Protein AF-A0A1Q8AYL7-F1 (afdb_monomer)

Solvent-accessible surface area (backbone atoms only — not comparable to full-atom values): 10720 Å² total; per-residue (Å²): 108,87,88,56,92,92,57,81,92,68,66,69,79,84,79,87,72,94,51,95,40,73,68,54,42,47,50,50,51,28,62,74,70,72,55,55,74,89,37,49,39,38,37,32,62,87,59,46,71,36,78,94,56,58,68,69,57,48,51,56,49,34,61,51,33,72,77,34,85,92,45,64,60,52,75,49,63,62,76,77,80,60,51,42,81,77,66,76,42,76,90,44,68,69,59,53,51,51,51,52,52,50,34,61,77,35,28,89,84,40,39,73,58,33,52,51,55,48,50,60,63,19,69,44,57,81,68,59,73,45,73,65,54,59,59,38,40,81,72,68,56,64,65,59,88,72,66,70,88,81,46,83,79,81,70,74,75,79,76,75,80,79,76,80,79,84,78,131

Radius of gyration: 20.52 Å; Cα contacts (8 Å, |Δi|>4): 136; chains: 1; bounding box: 38×67×47 Å

Secondary structure (DSSP, 8-state):
----TTSPP--------S-SSHHHHHHHHHHHTT--GGGEEEEETTS-B-TTS-HHHHHHHHHHHHT-TT-SEEEEE-PPP-HHHHHSS---HHHHHHHHHHHHHTTTTSHHHHHHHHHHHHSS-TT---HHHHHHHHTT-PPP---GGGS---PPPPPPPPPP----

Foldseek 3Di:
DADDPPFDDADDDDDDDPDPDPVVSLVVQCVVVVHDSLQKFKAFLVLPTDPPHDPVVSVVVNVVVVVPVPDGMDIDGNDDDCCCVVPVDDDDLVVLVVVLVVCVVCCVVNVVVNVVVLCVLQADDPRRDHPNNVVVVVVVSHHDDDDPVVDDDPDDDPDPPDDDDDDD

Mean predicted aligned error: 8.68 Å

Sequence (168 aa):
MVIHPGSPDQATYWAFSEFASLNDARNNLRRREKTKSGDIHHVLRDGSGGAGAARETIQTLTEWIEQHPDVEAVVWTGLQSNWQEKRGCPFALQDAMNFLSALEAERDRAKAAYDRAREYMTNAPSAVDTPVRQAMRVRGWHDIQLSSTLFESTAAPPSAPESPRENG

Structure (mmCIF, N/CA/C/O backbone):
data_AF-A0A1Q8AYL7-F1
#
_entry.id   AF-A0A1Q8AYL7-F1
#
loop_
_atom_site.gr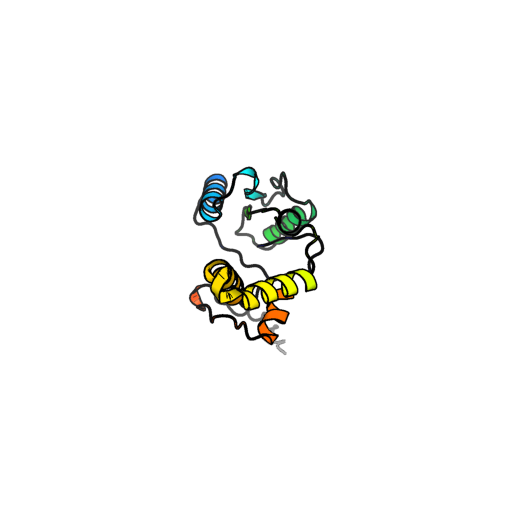oup_PDB
_atom_site.id
_atom_site.type_symbol
_atom_site.label_atom_id
_atom_site.label_alt_id
_atom_site.label_comp_id
_atom_site.label_asym_id
_atom_site.label_entity_id
_atom_site.label_seq_id
_atom_site.pdbx_PDB_ins_code
_atom_site.Cartn_x
_atom_site.Cartn_y
_atom_site.Cartn_z
_atom_site.occupancy
_atom_site.B_iso_or_equiv
_atom_site.auth_seq_id
_atom_site.auth_comp_id
_atom_site.auth_asym_id
_atom_site.auth_atom_id
_atom_site.pdbx_PDB_model_num
ATOM 1 N N . MET A 1 1 ? 1.433 -2.325 -1.750 1.00 49.91 1 MET A N 1
ATOM 2 C CA . MET A 1 1 ? 2.693 -2.776 -1.133 1.00 49.91 1 MET A CA 1
ATOM 3 C C . MET A 1 1 ? 3.179 -1.704 -0.167 1.00 49.91 1 MET A C 1
ATOM 5 O O . MET A 1 1 ? 3.276 -0.556 -0.577 1.00 49.91 1 MET A O 1
ATOM 9 N N . VAL A 1 2 ? 3.421 -2.049 1.099 1.00 54.47 2 VAL A N 1
ATOM 10 C CA . VAL A 1 2 ? 4.098 -1.169 2.066 1.00 54.47 2 VAL A CA 1
ATOM 11 C C . VAL A 1 2 ? 5.462 -1.792 2.309 1.00 54.47 2 VAL A C 1
ATOM 13 O O . VAL A 1 2 ? 5.527 -2.892 2.846 1.00 54.47 2 VAL A O 1
ATOM 16 N N . ILE A 1 3 ? 6.529 -1.127 1.873 1.00 57.06 3 ILE A N 1
ATOM 17 C CA . ILE A 1 3 ? 7.899 -1.570 2.140 1.00 57.06 3 ILE A CA 1
ATOM 18 C C . ILE A 1 3 ? 8.442 -0.683 3.250 1.00 57.06 3 ILE A C 1
ATOM 20 O O . ILE A 1 3 ? 8.640 0.513 3.045 1.00 57.06 3 ILE A O 1
ATOM 24 N N . HIS A 1 4 ? 8.661 -1.263 4.426 1.00 63.09 4 HIS A N 1
ATOM 25 C CA . HIS A 1 4 ? 9.316 -0.586 5.537 1.00 63.09 4 HIS A CA 1
ATOM 26 C C . HIS A 1 4 ? 10.602 -1.344 5.891 1.00 63.09 4 HIS A C 1
ATOM 28 O O . HIS A 1 4 ? 10.513 -2.493 6.331 1.00 63.09 4 HIS A O 1
ATOM 34 N N . PRO A 1 5 ? 11.791 -0.733 5.736 1.00 63.19 5 PRO A N 1
ATOM 35 C CA . PRO A 1 5 ? 13.049 -1.369 6.115 1.00 63.19 5 PRO A CA 1
ATOM 36 C C . PRO A 1 5 ? 13.024 -1.873 7.567 1.00 63.19 5 PRO A C 1
ATOM 38 O O . PRO A 1 5 ? 12.571 -1.170 8.471 1.00 63.19 5 PRO A O 1
ATOM 41 N N . GLY A 1 6 ? 13.478 -3.107 7.794 1.00 67.94 6 GLY A N 1
ATOM 42 C CA . GLY A 1 6 ? 13.522 -3.727 9.125 1.00 67.94 6 GLY A CA 1
ATOM 43 C C . GLY A 1 6 ? 12.193 -4.294 9.643 1.00 67.94 6 GLY A C 1
ATOM 44 O O . GLY A 1 6 ? 12.149 -4.772 10.773 1.00 67.94 6 GLY A O 1
ATOM 45 N N . SER A 1 7 ? 11.113 -4.254 8.855 1.00 69.38 7 SER A N 1
ATOM 46 C CA . SER A 1 7 ? 9.901 -5.035 9.142 1.00 69.38 7 SER A CA 1
ATOM 47 C C . SER A 1 7 ? 10.015 -6.461 8.585 1.00 69.38 7 SER A C 1
ATOM 49 O O . SER A 1 7 ? 10.736 -6.652 7.608 1.00 69.38 7 SER A O 1
ATOM 51 N N . PRO A 1 8 ? 9.319 -7.453 9.175 1.00 75.12 8 PRO A N 1
ATOM 52 C CA . PRO A 1 8 ? 9.237 -8.796 8.604 1.00 75.12 8 PRO A CA 1
ATOM 53 C C . PRO A 1 8 ? 8.647 -8.781 7.191 1.00 75.12 8 PRO A C 1
ATOM 55 O O . PRO A 1 8 ? 7.791 -7.943 6.887 1.00 75.12 8 PRO A O 1
ATOM 58 N N . ASP A 1 9 ? 9.059 -9.743 6.367 1.00 76.06 9 ASP A N 1
ATOM 59 C CA . ASP A 1 9 ? 8.513 -9.914 5.023 1.00 76.06 9 ASP A CA 1
ATOM 60 C C . ASP A 1 9 ? 7.010 -10.192 5.074 1.00 76.06 9 ASP A C 1
ATOM 62 O O . ASP A 1 9 ? 6.520 -10.995 5.873 1.00 76.06 9 ASP A O 1
ATOM 66 N N . GLN A 1 10 ? 6.273 -9.525 4.188 1.00 76.50 10 GLN A N 1
ATOM 67 C CA . GLN A 1 10 ? 4.830 -9.661 4.072 1.00 76.50 10 GLN A CA 1
ATOM 68 C C . GLN A 1 10 ? 4.459 -9.953 2.627 1.00 76.50 10 GLN A C 1
ATOM 70 O O . GLN A 1 10 ? 4.863 -9.225 1.718 1.00 76.50 10 GLN A O 1
ATOM 75 N N . ALA A 1 11 ? 3.615 -10.968 2.424 1.00 79.88 11 ALA A N 1
ATOM 76 C CA . ALA A 1 11 ? 3.025 -11.218 1.118 1.00 79.88 11 ALA A CA 1
ATOM 77 C C . ALA A 1 11 ? 2.352 -9.942 0.591 1.00 79.88 11 ALA A C 1
ATOM 79 O O . ALA A 1 11 ? 1.584 -9.271 1.291 1.00 79.88 11 ALA A O 1
ATOM 80 N N . THR A 1 12 ? 2.666 -9.593 -0.652 1.00 80.38 12 THR A N 1
ATOM 81 C CA . THR A 1 12 ? 2.143 -8.399 -1.303 1.00 80.38 12 THR A CA 1
ATOM 82 C C . THR A 1 12 ? 1.499 -8.772 -2.624 1.00 80.38 12 THR A C 1
ATOM 84 O O . THR A 1 12 ? 1.950 -9.681 -3.315 1.00 80.38 12 THR A O 1
ATOM 87 N N . TYR A 1 13 ? 0.431 -8.059 -2.963 1.00 85.38 13 TYR A N 1
ATOM 88 C CA . TYR A 1 13 ? -0.260 -8.227 -4.233 1.00 85.38 13 TYR A CA 1
ATOM 89 C C . TYR A 1 13 ? 0.232 -7.192 -5.236 1.00 85.38 13 TYR A C 1
ATOM 91 O O . TYR A 1 13 ? 0.535 -6.047 -4.877 1.00 85.38 13 TYR A O 1
ATOM 99 N N . TRP A 1 14 ? 0.254 -7.602 -6.495 1.00 89.31 14 TRP A N 1
ATOM 100 C CA . TRP A 1 14 ? 0.583 -6.784 -7.650 1.00 89.31 14 TRP A CA 1
ATOM 101 C C . TRP A 1 14 ? -0.459 -7.033 -8.747 1.00 89.31 14 TRP A C 1
ATOM 103 O O . TRP A 1 14 ? -1.261 -7.960 -8.654 1.00 89.31 14 TRP A O 1
ATOM 113 N N . ALA A 1 15 ? -0.496 -6.157 -9.747 1.00 90.88 15 ALA A N 1
ATOM 114 C CA . ALA A 1 15 ? -1.384 -6.283 -10.895 1.00 90.88 15 ALA A CA 1
ATOM 115 C C . ALA A 1 15 ? -0.729 -5.637 -12.117 1.00 90.88 15 ALA A C 1
ATOM 117 O O . ALA A 1 15 ? 0.032 -4.673 -11.972 1.00 90.88 15 ALA A O 1
ATOM 118 N N . PHE A 1 16 ? -1.059 -6.134 -13.307 1.00 93.50 16 PHE A N 1
ATOM 119 C CA . PHE A 1 16 ? -0.649 -5.495 -14.551 1.00 93.50 16 PHE A CA 1
ATOM 120 C C . PHE A 1 16 ? -1.311 -4.126 -14.709 1.00 93.50 16 PHE A C 1
ATOM 122 O O . PHE A 1 16 ? -2.475 -3.919 -14.362 1.00 93.50 16 PHE A O 1
ATOM 129 N N . SER A 1 17 ? -0.546 -3.179 -15.245 1.00 92.50 17 SER A N 1
ATOM 130 C CA . SER A 1 17 ? -1.093 -1.904 -15.687 1.00 92.50 17 SER A CA 1
ATOM 131 C C . SER A 1 17 ? -1.708 -2.073 -17.072 1.00 92.50 17 SER A C 1
ATOM 133 O O . SER A 1 17 ? -1.082 -2.650 -17.952 1.00 92.50 17 SER A O 1
ATOM 135 N N . GLU A 1 18 ? -2.898 -1.519 -17.294 1.00 91.81 18 GLU A N 1
ATOM 136 C CA . GLU A 1 18 ? -3.523 -1.477 -18.626 1.00 91.81 18 GLU A CA 1
ATOM 137 C C . GLU A 1 18 ? -2.940 -0.360 -19.517 1.00 91.81 18 GLU A C 1
ATOM 139 O O . GLU A 1 18 ? -3.348 -0.184 -20.664 1.00 91.81 18 GLU A O 1
ATOM 144 N N . PHE A 1 19 ? -2.003 0.437 -18.990 1.00 93.62 19 PHE A N 1
ATOM 145 C CA . PHE A 1 19 ? -1.417 1.573 -19.695 1.00 93.62 19 PHE A CA 1
ATOM 146 C C . PHE A 1 19 ? -0.140 1.173 -20.432 1.00 93.62 19 PHE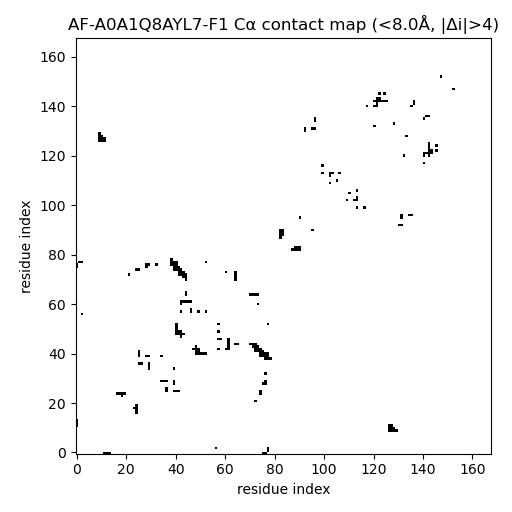 A C 1
ATOM 148 O O . PHE A 1 19 ? 0.781 0.616 -19.844 1.00 93.62 19 PHE A O 1
ATOM 155 N N . ALA A 1 20 ? -0.049 1.563 -21.705 1.00 89.56 20 ALA A N 1
ATOM 156 C CA . ALA A 1 20 ? 1.107 1.288 -22.557 1.00 89.56 20 ALA A CA 1
ATOM 157 C C . ALA A 1 20 ? 2.351 2.134 -22.225 1.00 89.56 20 ALA A C 1
ATOM 159 O O . ALA A 1 20 ? 3.430 1.865 -22.742 1.00 89.56 20 ALA A O 1
ATOM 160 N N . SER A 1 21 ? 2.216 3.185 -21.406 1.00 94.31 21 SER A N 1
ATOM 161 C CA . SER A 1 21 ? 3.339 4.042 -21.024 1.00 94.31 21 SER A CA 1
ATOM 162 C C . SER A 1 21 ? 3.550 4.054 -19.513 1.00 94.31 21 SER A C 1
ATOM 164 O O . SER A 1 21 ? 2.609 4.190 -18.723 1.00 94.31 21 SER A O 1
ATOM 166 N N . LEU A 1 22 ? 4.820 3.997 -19.104 1.00 94.00 22 LEU A N 1
ATOM 167 C CA . LEU A 1 22 ? 5.221 4.131 -17.704 1.00 94.00 22 LEU A CA 1
ATOM 168 C C . LEU A 1 22 ? 4.683 5.429 -17.085 1.00 94.00 22 LEU A C 1
ATOM 170 O O . LEU A 1 22 ? 4.279 5.455 -15.924 1.00 94.00 22 LEU A O 1
ATOM 174 N N . ASN A 1 23 ? 4.671 6.523 -17.846 1.00 94.62 23 ASN A N 1
ATOM 175 C CA . ASN A 1 23 ? 4.231 7.814 -17.335 1.00 94.62 23 ASN A CA 1
ATOM 176 C C . ASN A 1 23 ? 2.717 7.841 -17.066 1.00 94.62 23 ASN A C 1
ATOM 178 O O . ASN A 1 23 ? 2.281 8.420 -16.068 1.00 94.62 23 ASN A O 1
ATOM 182 N N . ASP A 1 24 ? 1.921 7.175 -17.902 1.00 96.12 24 ASP A N 1
ATOM 183 C CA . ASP A 1 24 ? 0.480 7.035 -17.686 1.00 96.12 24 ASP A CA 1
ATOM 184 C C . ASP A 1 24 ? 0.180 6.106 -16.511 1.00 96.12 24 ASP A C 1
ATOM 186 O O . ASP A 1 24 ? -0.621 6.471 -15.651 1.00 96.12 24 ASP A O 1
ATOM 190 N N . ALA A 1 25 ? 0.895 4.981 -16.391 1.00 96.19 25 ALA A N 1
ATOM 191 C CA . ALA A 1 25 ? 0.797 4.086 -15.236 1.00 96.19 25 ALA A CA 1
ATOM 192 C C . ALA A 1 25 ? 1.118 4.823 -13.920 1.00 96.19 25 ALA A C 1
ATOM 194 O O . ALA A 1 25 ? 0.364 4.752 -12.945 1.00 96.19 25 ALA A O 1
ATOM 195 N N . ARG A 1 26 ? 2.193 5.623 -13.906 1.00 95.56 26 ARG A N 1
ATOM 196 C CA . ARG A 1 26 ? 2.568 6.465 -12.758 1.00 95.56 26 ARG A CA 1
ATOM 197 C C . ARG A 1 26 ? 1.508 7.517 -12.442 1.00 95.56 26 ARG A C 1
ATOM 199 O O . ARG A 1 26 ? 1.167 7.714 -11.277 1.00 95.56 26 ARG A O 1
ATOM 206 N N . ASN A 1 27 ? 0.963 8.191 -13.453 1.00 95.69 27 ASN A N 1
ATOM 207 C CA . ASN A 1 27 ? -0.083 9.195 -13.259 1.00 95.69 27 ASN A CA 1
ATOM 208 C C . ASN A 1 27 ? -1.406 8.588 -12.787 1.00 95.69 27 ASN A C 1
ATOM 210 O O . ASN A 1 27 ? -2.094 9.205 -11.969 1.00 95.69 27 ASN A O 1
ATOM 214 N N . ASN A 1 28 ? -1.754 7.398 -13.273 1.00 95.88 28 ASN A N 1
ATOM 215 C CA . ASN A 1 28 ? -2.903 6.641 -12.804 1.00 95.88 28 ASN A CA 1
ATOM 216 C C . ASN A 1 28 ? -2.756 6.322 -11.311 1.00 95.88 28 ASN A C 1
ATOM 218 O O . ASN A 1 28 ? -3.618 6.718 -10.520 1.00 95.88 28 ASN A O 1
ATOM 222 N N . LEU A 1 29 ? -1.620 5.734 -10.915 1.00 94.50 29 LEU A N 1
ATOM 223 C CA . LEU A 1 29 ? -1.342 5.421 -9.516 1.00 94.50 29 LEU A CA 1
ATOM 224 C C . LEU A 1 29 ? -1.364 6.684 -8.646 1.00 94.50 29 LEU A C 1
ATOM 226 O O . LEU A 1 29 ? -2.037 6.722 -7.621 1.00 94.50 29 LEU A O 1
ATOM 230 N N . ARG A 1 30 ? -0.728 7.772 -9.095 1.00 95.38 30 ARG A N 1
ATOM 231 C CA . ARG A 1 30 ? -0.737 9.067 -8.397 1.00 95.38 30 ARG A CA 1
ATOM 232 C C . ARG A 1 30 ? -2.148 9.570 -8.091 1.00 95.38 30 ARG A C 1
ATOM 234 O O . ARG A 1 30 ? -2.406 10.049 -6.987 1.00 95.38 30 ARG A O 1
ATOM 241 N N . ARG A 1 31 ? -3.050 9.512 -9.079 1.00 94.56 31 ARG A N 1
ATOM 242 C CA . ARG A 1 31 ? -4.443 9.963 -8.932 1.00 94.56 31 ARG A CA 1
ATOM 243 C C . ARG A 1 31 ? -5.210 9.070 -7.963 1.00 94.56 31 ARG A C 1
ATOM 245 O O . ARG A 1 31 ? -5.935 9.601 -7.125 1.00 94.56 31 ARG A O 1
ATOM 252 N N . ARG A 1 32 ? -5.018 7.750 -8.055 1.00 91.38 32 ARG A N 1
ATOM 253 C CA . ARG A 1 32 ? -5.655 6.767 -7.168 1.00 91.38 32 ARG A CA 1
ATOM 254 C C . ARG A 1 32 ? -5.260 6.989 -5.710 1.00 91.38 32 ARG A C 1
ATOM 256 O O . ARG A 1 32 ? -6.128 7.091 -4.851 1.00 91.38 32 ARG A O 1
ATOM 263 N N . GLU A 1 33 ? -3.965 7.147 -5.462 1.00 90.12 33 GLU A N 1
ATOM 264 C CA . GLU A 1 33 ? -3.400 7.303 -4.115 1.00 90.12 33 GLU A CA 1
ATOM 265 C C . GLU A 1 33 ? -3.471 8.749 -3.595 1.00 90.12 33 GLU A C 1
ATOM 267 O O . GLU A 1 33 ? -3.076 9.028 -2.467 1.00 90.12 33 GLU A O 1
ATOM 272 N N . LYS A 1 34 ? -3.973 9.689 -4.414 1.00 93.00 34 LYS A N 1
ATOM 273 C CA . LYS A 1 34 ? -4.102 11.124 -4.096 1.00 93.00 34 LYS A CA 1
ATOM 274 C C . LYS A 1 34 ? -2.809 11.738 -3.546 1.00 93.00 34 LYS A C 1
ATOM 276 O O . LYS A 1 34 ? -2.839 12.541 -2.616 1.00 93.00 34 LYS A O 1
ATOM 281 N N . THR A 1 35 ? -1.681 11.377 -4.150 1.00 92.12 35 THR A N 1
ATOM 282 C CA . THR A 1 35 ? -0.352 11.801 -3.697 1.00 92.12 35 THR A CA 1
ATOM 283 C C . THR A 1 35 ? 0.397 12.639 -4.743 1.00 92.12 35 THR A C 1
ATOM 285 O O . THR A 1 35 ? -0.119 12.931 -5.830 1.00 92.12 35 THR A O 1
ATOM 288 N N . LYS A 1 36 ? 1.614 13.082 -4.413 1.00 92.25 36 LYS A N 1
ATOM 289 C CA . LYS A 1 36 ? 2.490 13.865 -5.293 1.00 92.25 36 LYS A CA 1
ATOM 290 C C . LYS A 1 36 ? 3.311 12.938 -6.187 1.00 92.25 36 LYS A C 1
ATOM 292 O O . LYS A 1 36 ? 3.588 11.798 -5.839 1.00 92.25 36 LYS A O 1
ATOM 297 N N . SER A 1 37 ? 3.758 13.438 -7.340 1.00 89.69 37 SER A N 1
ATOM 298 C CA . SER A 1 37 ? 4.571 12.643 -8.278 1.00 89.69 37 SER A CA 1
ATOM 299 C C . SER A 1 37 ? 5.893 12.153 -7.678 1.00 89.69 37 SER A C 1
ATOM 301 O O . SER A 1 37 ? 6.402 11.126 -8.116 1.00 89.69 37 SER A O 1
ATOM 303 N N . GLY A 1 38 ? 6.432 12.871 -6.685 1.00 89.06 38 GLY A N 1
ATOM 304 C CA . GLY A 1 38 ? 7.647 12.478 -5.966 1.00 89.06 38 GLY A CA 1
ATOM 305 C C . GLY A 1 38 ? 7.481 11.222 -5.108 1.00 89.06 38 GLY A C 1
ATOM 306 O O . GLY A 1 38 ? 8.464 10.536 -4.873 1.00 89.06 38 GLY A O 1
ATOM 307 N N . ASP A 1 39 ? 6.247 10.885 -4.725 1.00 90.81 39 ASP A N 1
ATOM 308 C CA . ASP A 1 39 ? 5.937 9.687 -3.938 1.00 90.81 39 ASP A CA 1
ATOM 309 C C . ASP A 1 39 ? 5.589 8.480 -4.828 1.00 90.81 39 ASP A C 1
ATOM 311 O O . ASP A 1 39 ? 5.197 7.426 -4.327 1.00 90.81 39 ASP A O 1
ATOM 315 N N . ILE A 1 40 ? 5.678 8.631 -6.158 1.00 93.62 40 ILE A N 1
ATOM 316 C CA . ILE A 1 40 ? 5.443 7.562 -7.134 1.00 93.62 40 ILE A CA 1
ATOM 317 C C . ILE A 1 40 ? 6.774 7.130 -7.741 1.00 93.62 40 ILE A C 1
ATOM 319 O O . ILE A 1 40 ? 7.285 7.736 -8.698 1.00 93.62 40 ILE A O 1
ATOM 323 N N . HIS A 1 41 ? 7.303 6.045 -7.188 1.00 94.44 41 HIS A N 1
ATOM 324 C CA . HIS A 1 41 ? 8.548 5.431 -7.617 1.00 94.44 41 HIS A CA 1
ATOM 325 C C . HIS A 1 41 ? 8.296 4.390 -8.702 1.00 94.44 41 HIS A C 1
ATOM 327 O O . HIS A 1 41 ? 7.177 3.914 -8.911 1.00 94.44 41 HIS A O 1
ATOM 333 N N . HIS A 1 42 ? 9.364 4.070 -9.418 1.00 95.25 42 HIS A N 1
ATOM 334 C CA . HIS A 1 42 ? 9.374 3.006 -10.402 1.00 95.25 42 HIS A CA 1
ATOM 335 C C . HIS A 1 42 ? 10.776 2.427 -10.522 1.00 95.25 42 HIS A C 1
ATOM 337 O O . HIS A 1 42 ? 11.741 3.101 -10.171 1.00 95.25 42 HIS A O 1
ATOM 343 N N . VAL A 1 43 ? 10.872 1.227 -11.073 1.00 95.75 43 VAL A N 1
ATOM 344 C CA . VAL A 1 43 ? 12.120 0.598 -11.505 1.00 95.75 43 VAL A CA 1
ATOM 345 C C . VAL A 1 43 ? 11.838 -0.150 -12.801 1.00 95.75 43 VAL A C 1
ATOM 347 O O . VAL A 1 43 ? 10.768 -0.743 -12.953 1.00 95.75 43 VAL A O 1
ATOM 350 N N . LEU A 1 44 ? 12.750 -0.028 -13.756 1.00 94.56 44 LEU A N 1
ATOM 351 C CA . LEU A 1 44 ? 12.717 -0.702 -15.047 1.00 94.56 44 LEU A CA 1
ATOM 352 C C . LEU A 1 44 ? 13.467 -2.034 -14.961 1.00 94.56 44 LEU A C 1
ATOM 354 O O . LEU A 1 44 ? 14.292 -2.237 -14.071 1.00 94.56 44 LEU A O 1
ATOM 358 N N . ARG A 1 45 ? 13.206 -2.935 -15.912 1.00 90.75 45 ARG A N 1
ATOM 359 C CA . ARG A 1 45 ? 13.879 -4.241 -16.006 1.00 90.75 45 ARG A CA 1
ATOM 360 C C . ARG A 1 45 ? 15.408 -4.151 -16.040 1.00 90.75 45 ARG A C 1
ATOM 362 O O . ARG A 1 45 ? 16.070 -5.035 -15.519 1.00 90.75 45 ARG A O 1
ATOM 369 N N . ASP A 1 46 ? 15.971 -3.104 -16.633 1.00 88.06 46 ASP A N 1
ATOM 370 C CA . ASP A 1 46 ? 17.423 -2.879 -16.684 1.00 88.06 46 ASP A CA 1
ATOM 371 C C . ASP A 1 46 ? 18.006 -2.325 -15.365 1.00 88.06 46 ASP A C 1
ATOM 373 O O . ASP A 1 46 ? 19.176 -1.945 -15.305 1.00 88.06 46 ASP A O 1
ATOM 377 N N . GLY A 1 47 ? 17.189 -2.248 -14.308 1.00 83.12 47 GLY A N 1
ATOM 378 C CA . GLY A 1 47 ? 17.544 -1.693 -13.006 1.00 83.12 47 GLY A CA 1
ATOM 379 C C . GLY A 1 47 ? 17.586 -0.165 -12.972 1.00 83.12 47 GLY A C 1
ATOM 380 O O . GLY A 1 47 ? 17.850 0.411 -11.915 1.00 83.12 47 GLY A O 1
ATOM 381 N N . SER A 1 48 ? 17.321 0.512 -14.094 1.00 88.38 48 SER A N 1
ATOM 382 C CA . SER A 1 48 ? 17.229 1.967 -14.131 1.00 88.38 48 SER A CA 1
ATOM 383 C C . SER A 1 48 ? 15.900 2.458 -13.543 1.00 88.38 48 SER A C 1
ATOM 385 O O . SER A 1 48 ? 14.936 1.714 -13.350 1.00 88.38 48 SER A O 1
ATOM 387 N N . GLY A 1 49 ? 15.849 3.740 -13.191 1.00 80.62 49 GLY A N 1
ATOM 388 C CA . GLY A 1 49 ? 14.795 4.261 -12.323 1.00 80.62 49 GLY A CA 1
ATOM 389 C C . GLY A 1 49 ? 15.147 4.082 -10.844 1.00 80.62 49 GLY A C 1
ATOM 390 O O . GLY A 1 49 ? 16.294 3.859 -10.478 1.00 80.62 49 GLY A O 1
ATOM 391 N N . GLY A 1 50 ? 14.181 4.287 -9.957 1.00 78.94 50 GLY A N 1
ATOM 392 C CA . GLY A 1 50 ? 14.363 4.071 -8.518 1.00 78.94 50 GLY A CA 1
ATOM 393 C C . GLY A 1 50 ? 14.890 5.262 -7.718 1.00 78.94 50 GLY A C 1
ATOM 394 O O . GLY A 1 50 ? 15.095 5.146 -6.510 1.00 78.94 50 GLY A O 1
ATOM 395 N N . ALA A 1 51 ? 15.061 6.429 -8.347 1.00 79.75 51 ALA A N 1
ATOM 396 C CA . ALA A 1 51 ? 15.442 7.648 -7.639 1.00 79.75 51 ALA A CA 1
ATOM 397 C C . ALA A 1 51 ? 14.479 7.937 -6.467 1.00 79.75 51 ALA A C 1
ATOM 399 O O . ALA A 1 51 ? 13.253 7.933 -6.624 1.00 79.75 51 ALA A O 1
ATOM 400 N N . GLY A 1 52 ? 15.052 8.182 -5.286 1.00 81.12 52 GLY A N 1
ATOM 401 C CA . GLY A 1 52 ? 14.312 8.482 -4.058 1.00 81.12 52 GLY A CA 1
ATOM 402 C C . GLY A 1 52 ? 13.782 7.267 -3.286 1.00 81.12 52 GLY A C 1
ATOM 403 O O . GLY A 1 52 ? 13.215 7.466 -2.217 1.00 81.12 52 GLY A O 1
ATOM 404 N N . ALA A 1 53 ? 13.966 6.038 -3.777 1.00 85.38 53 ALA A N 1
ATOM 405 C CA . ALA A 1 53 ? 13.653 4.818 -3.030 1.00 85.38 53 ALA A CA 1
ATOM 406 C C . ALA A 1 53 ? 14.911 4.211 -2.382 1.00 85.38 53 ALA A C 1
ATOM 408 O O . ALA A 1 53 ? 16.037 4.487 -2.798 1.00 85.38 53 ALA A O 1
ATOM 409 N N . ALA A 1 54 ? 14.722 3.373 -1.358 1.00 85.06 54 ALA A N 1
ATOM 410 C CA . ALA A 1 54 ? 15.822 2.667 -0.704 1.00 85.06 54 ALA A CA 1
ATOM 411 C C . ALA A 1 54 ? 16.496 1.676 -1.668 1.00 85.06 54 ALA A C 1
ATOM 413 O O . ALA A 1 54 ? 15.826 1.006 -2.456 1.00 85.06 54 ALA A O 1
ATOM 414 N N . ARG A 1 55 ? 17.824 1.551 -1.581 1.00 86.62 55 ARG A N 1
ATOM 415 C CA . ARG A 1 55 ? 18.619 0.691 -2.473 1.00 86.62 55 ARG A CA 1
ATOM 416 C C . ARG A 1 55 ? 18.176 -0.770 -2.393 1.00 86.62 55 ARG A C 1
ATOM 418 O O . ARG A 1 55 ? 18.065 -1.435 -3.415 1.00 86.62 55 ARG A O 1
ATOM 425 N N . GLU A 1 56 ? 17.871 -1.238 -1.189 1.00 85.38 56 GLU A N 1
ATOM 426 C CA . GLU A 1 56 ? 17.393 -2.593 -0.906 1.00 85.38 56 GLU A CA 1
ATOM 427 C C . GLU A 1 56 ? 16.041 -2.859 -1.586 1.00 85.38 56 GLU A C 1
ATOM 429 O O . GLU A 1 56 ? 15.811 -3.940 -2.124 1.00 85.38 56 GLU A O 1
ATOM 434 N N . THR A 1 57 ? 15.162 -1.850 -1.630 1.00 86.31 57 THR A N 1
ATOM 435 C CA . THR A 1 57 ? 13.882 -1.926 -2.347 1.00 86.31 57 THR A CA 1
ATOM 436 C C . THR A 1 57 ? 14.091 -2.067 -3.847 1.00 86.31 57 THR A C 1
ATOM 438 O O . THR A 1 57 ? 13.456 -2.913 -4.469 1.00 86.31 57 THR A O 1
ATOM 441 N N . ILE A 1 58 ? 14.983 -1.260 -4.427 1.00 90.19 58 ILE A N 1
ATOM 442 C CA . ILE A 1 58 ? 15.295 -1.333 -5.859 1.00 90.19 58 ILE A CA 1
ATOM 443 C C . ILE A 1 58 ? 15.863 -2.701 -6.210 1.00 90.19 58 ILE A C 1
ATOM 445 O O . ILE A 1 58 ? 15.364 -3.329 -7.132 1.00 90.19 58 ILE A O 1
ATOM 449 N N . GLN A 1 59 ? 16.823 -3.195 -5.429 1.00 88.88 59 GLN A N 1
ATOM 450 C CA . GLN A 1 59 ? 17.397 -4.521 -5.630 1.00 88.88 59 GLN A CA 1
ATOM 451 C C . GLN A 1 59 ? 16.324 -5.621 -5.609 1.00 88.88 59 GLN A C 1
ATOM 453 O O . GLN A 1 59 ? 16.220 -6.384 -6.564 1.00 88.88 59 GLN A O 1
ATOM 458 N N . THR A 1 60 ? 15.484 -5.644 -4.569 1.00 89.50 60 THR A N 1
ATOM 459 C CA . THR A 1 60 ? 14.408 -6.641 -4.426 1.00 89.50 60 THR A CA 1
ATOM 460 C C . THR A 1 60 ? 13.456 -6.625 -5.624 1.00 89.50 60 THR A C 1
ATOM 462 O O . THR A 1 60 ? 13.047 -7.671 -6.121 1.00 89.50 60 THR A O 1
ATOM 465 N N . LEU A 1 61 ? 13.088 -5.435 -6.106 1.00 92.00 61 LEU A N 1
ATOM 466 C CA . LEU A 1 61 ? 12.168 -5.303 -7.233 1.00 92.00 61 LEU A CA 1
ATOM 467 C C . LEU A 1 61 ? 12.820 -5.663 -8.569 1.00 92.00 61 LEU A C 1
ATOM 469 O O . LEU A 1 61 ? 12.151 -6.262 -9.404 1.00 92.00 61 LEU A O 1
ATOM 473 N N . THR A 1 62 ? 14.098 -5.345 -8.773 1.00 92.31 62 THR A N 1
ATOM 474 C CA . THR A 1 62 ? 14.836 -5.769 -9.970 1.00 92.31 62 THR A CA 1
ATOM 475 C C . THR A 1 62 ? 14.918 -7.295 -1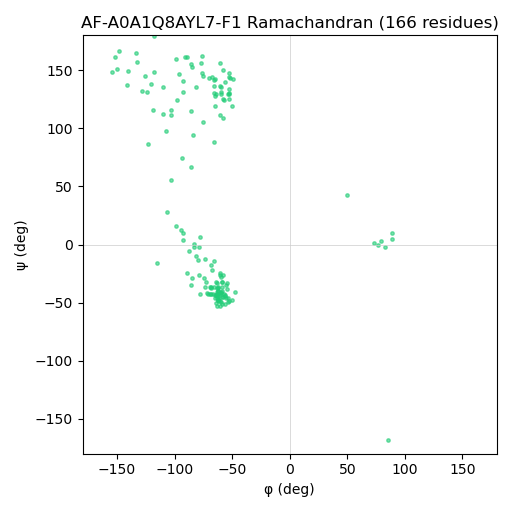0.041 1.00 92.31 62 THR A C 1
ATOM 477 O O . THR A 1 62 ? 14.529 -7.872 -11.053 1.00 92.31 62 THR A O 1
ATOM 480 N N . GLU A 1 63 ? 15.310 -7.954 -8.945 1.00 92.00 63 GLU A N 1
ATOM 481 C CA . GLU A 1 63 ? 15.352 -9.423 -8.843 1.00 92.00 63 GLU A CA 1
ATOM 482 C C . GLU A 1 63 ? 13.965 -10.050 -9.079 1.00 92.00 63 GLU A C 1
ATOM 484 O O . GLU A 1 63 ? 13.836 -11.100 -9.710 1.00 92.00 63 GLU A O 1
ATOM 489 N N . TRP A 1 64 ? 12.901 -9.390 -8.613 1.00 92.62 64 TRP A N 1
ATOM 490 C CA . TRP A 1 64 ? 11.531 -9.827 -8.863 1.00 92.62 64 TRP A CA 1
ATOM 491 C C . TRP A 1 64 ? 11.128 -9.684 -10.343 1.00 92.62 64 TRP A C 1
ATOM 493 O O . TRP A 1 64 ? 10.535 -10.609 -10.900 1.00 92.62 64 TRP A O 1
ATOM 503 N N . ILE A 1 65 ? 11.478 -8.578 -11.013 1.00 94.38 65 ILE A N 1
ATOM 504 C CA . ILE A 1 65 ? 11.188 -8.357 -12.445 1.00 94.38 65 ILE A CA 1
ATOM 505 C C . ILE A 1 65 ? 11.891 -9.401 -13.327 1.00 94.38 65 ILE A C 1
ATOM 507 O O . ILE A 1 65 ? 11.326 -9.861 -14.323 1.00 94.38 65 ILE A O 1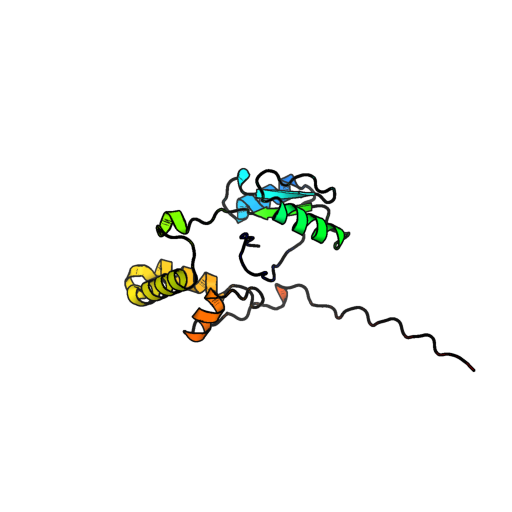
ATOM 511 N N . GLU A 1 66 ? 13.112 -9.807 -12.979 1.00 92.62 66 GLU A N 1
ATOM 512 C CA . GLU A 1 66 ? 13.851 -10.852 -13.703 1.00 92.62 66 GLU A CA 1
ATOM 513 C C . GLU A 1 66 ? 13.097 -12.190 -13.738 1.00 92.62 66 GLU A C 1
ATOM 515 O O . GLU A 1 66 ? 13.153 -12.899 -14.741 1.00 92.62 66 GLU A O 1
ATOM 520 N N . GLN A 1 67 ? 12.321 -12.492 -12.695 1.00 93.56 67 GLN A N 1
ATOM 521 C CA . GLN A 1 67 ? 11.503 -13.706 -12.602 1.00 93.56 67 GLN A CA 1
ATOM 522 C C . GLN A 1 67 ? 10.163 -13.604 -13.353 1.00 93.56 67 GLN A C 1
ATOM 524 O O . GLN A 1 67 ? 9.477 -14.612 -13.510 1.00 93.56 67 GLN A O 1
ATOM 529 N N . HIS A 1 68 ? 9.786 -12.413 -13.828 1.00 93.31 68 HIS A N 1
ATOM 530 C CA . HIS A 1 68 ? 8.498 -12.146 -14.475 1.00 93.31 68 HIS A CA 1
ATOM 531 C C . HIS A 1 68 ? 8.727 -11.573 -15.880 1.00 93.31 68 HIS A C 1
ATOM 533 O O . HIS A 1 68 ? 8.771 -10.351 -16.024 1.00 93.31 68 HIS A O 1
ATOM 539 N N . PRO A 1 69 ? 8.900 -12.406 -16.926 1.00 90.75 69 PRO A N 1
ATOM 540 C CA . PRO A 1 69 ? 9.337 -11.967 -18.260 1.00 90.75 69 PRO A CA 1
ATOM 541 C C . PRO A 1 69 ? 8.402 -10.942 -18.922 1.00 90.75 69 PRO A C 1
ATOM 543 O O . PRO A 1 69 ? 8.870 -10.085 -19.667 1.00 90.75 69 PRO A O 1
ATOM 546 N N . ASP A 1 70 ? 7.114 -10.962 -18.580 1.00 92.31 70 ASP A N 1
ATOM 547 C CA . ASP A 1 70 ? 6.103 -10.059 -19.145 1.00 92.31 70 ASP A CA 1
ATOM 548 C C . ASP A 1 70 ? 6.044 -8.682 -18.453 1.00 92.31 70 ASP A C 1
ATOM 550 O O . ASP A 1 70 ? 5.228 -7.831 -18.807 1.00 92.31 70 ASP A O 1
ATOM 554 N N . VAL A 1 71 ? 6.889 -8.437 -17.445 1.00 93.88 71 VAL A N 1
ATOM 555 C CA . VAL A 1 71 ? 6.923 -7.168 -16.703 1.00 93.88 71 VAL A CA 1
ATOM 556 C C . VAL A 1 71 ? 8.111 -6.313 -17.141 1.00 93.88 71 VAL A C 1
ATOM 558 O O . VAL A 1 71 ? 9.258 -6.663 -16.908 1.00 93.88 71 VAL A O 1
ATOM 561 N N . GLU A 1 72 ? 7.879 -5.147 -17.733 1.00 93.69 72 GLU A N 1
ATOM 562 C CA . GLU A 1 72 ? 8.977 -4.239 -18.122 1.00 93.69 72 GLU A CA 1
ATOM 563 C C . GLU A 1 72 ? 9.364 -3.247 -17.018 1.00 93.69 72 GLU A C 1
ATOM 565 O O . GLU A 1 72 ? 10.487 -2.737 -16.984 1.00 93.69 72 GLU A O 1
ATOM 570 N N . ALA A 1 73 ? 8.426 -2.961 -16.115 1.00 95.00 73 ALA A N 1
ATOM 571 C CA . ALA A 1 73 ? 8.585 -1.984 -15.054 1.00 95.00 73 ALA A CA 1
ATOM 572 C C . ALA A 1 73 ? 7.682 -2.303 -13.863 1.00 95.00 73 ALA A C 1
ATOM 574 O O . ALA A 1 73 ? 6.548 -2.754 -14.032 1.00 95.00 73 ALA A O 1
ATOM 575 N N . VAL A 1 74 ? 8.139 -1.955 -12.664 1.00 95.56 74 VAL A N 1
ATOM 576 C CA . VAL A 1 74 ? 7.300 -1.922 -11.461 1.00 95.56 74 VAL A CA 1
ATOM 577 C C . VAL A 1 74 ? 7.090 -0.475 -11.053 1.00 95.56 74 VAL A C 1
ATOM 579 O O . VAL A 1 74 ? 8.031 0.314 -11.036 1.00 95.56 74 VAL A O 1
ATOM 582 N N . VAL A 1 75 ? 5.851 -0.123 -10.709 1.00 94.88 75 VAL A N 1
ATOM 583 C CA . VAL A 1 75 ? 5.460 1.206 -10.226 1.00 94.88 75 VAL A CA 1
ATOM 584 C C . VAL A 1 75 ? 4.776 1.055 -8.875 1.00 94.88 75 VAL A C 1
ATOM 586 O O . VAL A 1 75 ? 3.866 0.243 -8.723 1.00 94.88 75 VAL A O 1
ATOM 589 N N . TRP A 1 76 ? 5.189 1.847 -7.890 1.00 93.94 76 TRP A N 1
ATOM 590 C CA . TRP A 1 76 ? 4.614 1.794 -6.548 1.00 93.94 76 TRP A CA 1
ATOM 591 C C . TRP A 1 76 ? 4.623 3.159 -5.869 1.00 93.94 76 TRP A C 1
ATOM 593 O O . TRP A 1 76 ? 5.272 4.113 -6.302 1.00 93.94 76 TRP A O 1
ATOM 603 N N . THR A 1 77 ? 3.879 3.242 -4.774 1.00 91.75 77 THR A N 1
ATOM 604 C CA . THR A 1 77 ? 3.791 4.437 -3.940 1.00 91.75 77 THR A CA 1
ATOM 605 C C . THR A 1 77 ? 4.726 4.296 -2.746 1.00 91.75 77 THR A C 1
ATOM 607 O O . THR A 1 77 ? 4.617 3.333 -1.991 1.00 91.75 77 THR A O 1
ATOM 610 N N . GLY A 1 78 ? 5.636 5.251 -2.565 1.00 88.19 78 GLY A N 1
ATOM 611 C CA . GLY A 1 78 ? 6.597 5.300 -1.459 1.00 88.19 78 GLY A CA 1
ATOM 612 C C . GLY A 1 78 ? 6.198 6.307 -0.390 1.00 88.19 78 GLY A C 1
ATOM 613 O O . GLY A 1 78 ? 6.965 7.217 -0.085 1.00 88.19 78 GLY A O 1
ATOM 614 N N . LEU A 1 79 ? 4.988 6.181 0.164 1.00 83.50 79 LEU A N 1
ATOM 615 C CA . LEU A 1 79 ? 4.548 7.089 1.225 1.00 83.50 79 LEU A CA 1
ATOM 616 C C . LEU A 1 79 ? 5.396 6.896 2.481 1.00 83.50 79 LEU A C 1
ATOM 618 O O . LEU A 1 79 ? 5.546 5.782 2.984 1.00 83.50 79 LEU A O 1
ATOM 622 N N . GLN A 1 80 ? 5.890 8.006 3.018 1.00 80.38 80 GLN A N 1
ATOM 623 C CA . GLN A 1 80 ? 6.544 8.019 4.318 1.00 80.38 80 GLN A CA 1
ATOM 624 C C . GLN A 1 80 ? 5.516 7.785 5.430 1.00 80.38 80 GLN A C 1
ATOM 626 O O . GLN A 1 80 ? 4.383 8.274 5.374 1.00 80.38 80 GLN A O 1
ATOM 631 N N . SER A 1 81 ? 5.921 7.051 6.468 1.00 82.00 81 SER A N 1
ATOM 632 C CA . SER A 1 81 ? 5.104 6.906 7.671 1.00 82.00 81 SER A CA 1
ATOM 633 C C . SER A 1 81 ? 4.938 8.264 8.351 1.00 82.00 81 SER A C 1
ATOM 635 O O . SER A 1 81 ? 5.917 8.945 8.639 1.00 82.00 81 SER A O 1
ATOM 637 N N . ASN A 1 82 ? 3.698 8.632 8.673 1.00 84.44 82 ASN A N 1
ATOM 638 C CA . ASN A 1 82 ? 3.396 9.803 9.502 1.00 84.44 82 ASN A CA 1
ATOM 639 C C . ASN A 1 82 ? 3.233 9.441 10.989 1.00 84.44 82 ASN A C 1
ATOM 641 O O . ASN A 1 82 ? 2.733 10.253 11.767 1.00 84.44 82 ASN A O 1
ATOM 645 N N . TRP A 1 83 ? 3.619 8.223 11.396 1.00 87.88 83 TRP A N 1
ATOM 646 C CA . TRP A 1 83 ? 3.418 7.746 12.765 1.00 87.88 83 TRP A CA 1
ATOM 647 C C . TRP A 1 83 ? 4.194 8.586 13.778 1.00 87.88 83 TRP A C 1
ATOM 649 O O . TRP A 1 83 ? 3.589 9.136 14.692 1.00 87.88 83 TRP A O 1
ATOM 659 N N . GLN A 1 84 ? 5.504 8.756 13.574 1.00 88.06 84 GLN A N 1
ATOM 660 C CA . GLN A 1 84 ? 6.357 9.564 14.452 1.00 88.06 84 GLN A CA 1
ATOM 661 C C . GLN A 1 84 ? 5.840 11.002 14.580 1.00 88.06 84 GLN A C 1
ATOM 663 O O . GLN A 1 84 ? 5.773 11.532 15.684 1.00 88.06 84 GLN A O 1
ATOM 668 N N . GLU A 1 85 ? 5.437 11.617 13.468 1.00 89.44 85 GLU A N 1
ATOM 669 C CA . GLU A 1 85 ? 4.891 12.977 13.446 1.00 89.44 85 GLU A CA 1
ATOM 670 C C . GLU A 1 85 ? 3.586 13.076 14.248 1.00 89.44 85 GLU A C 1
ATOM 672 O O . GLU A 1 85 ? 3.420 13.976 15.067 1.00 89.44 85 GLU A O 1
ATOM 677 N N . LYS A 1 86 ? 2.662 12.129 14.052 1.00 87.62 86 LYS A N 1
ATOM 678 C CA . LYS A 1 86 ? 1.348 12.155 14.707 1.00 87.62 86 LYS A CA 1
ATOM 679 C C . LYS A 1 86 ? 1.369 11.682 16.154 1.00 87.62 86 LYS A C 1
ATOM 681 O O . LYS A 1 86 ? 0.460 12.025 16.906 1.00 87.62 86 LYS A O 1
ATOM 686 N N . ARG A 1 87 ? 2.327 10.832 16.528 1.00 87.75 87 ARG A N 1
ATOM 687 C CA . ARG A 1 87 ? 2.341 10.109 17.811 1.00 87.75 87 ARG A CA 1
ATOM 688 C C . ARG A 1 87 ? 3.493 10.482 18.724 1.00 87.75 87 ARG A C 1
ATOM 690 O O . ARG A 1 87 ? 3.425 10.163 19.904 1.00 87.75 87 ARG A O 1
ATOM 697 N N . GLY A 1 88 ? 4.523 11.142 18.203 1.00 90.69 88 GLY A N 1
ATOM 698 C CA . GLY A 1 88 ? 5.706 11.527 18.967 1.00 90.69 88 GLY A CA 1
ATOM 699 C C . GLY A 1 88 ? 6.648 10.368 19.308 1.00 90.69 88 GLY A C 1
ATOM 700 O O . GLY A 1 88 ? 7.679 10.608 19.929 1.00 90.69 88 GLY A O 1
ATOM 701 N N . CYS A 1 89 ? 6.350 9.134 18.887 1.00 88.06 89 CYS A N 1
ATOM 702 C CA . CYS A 1 89 ? 7.188 7.956 19.108 1.00 88.06 89 CYS A CA 1
ATOM 703 C C . CYS A 1 89 ? 7.374 7.133 17.821 1.00 88.06 89 CYS A C 1
ATOM 705 O O . CYS A 1 89 ? 6.527 7.214 16.922 1.00 88.06 89 CYS A O 1
ATOM 707 N N . PRO A 1 90 ? 8.450 6.327 17.720 1.00 88.44 90 PRO A N 1
ATOM 708 C CA . PRO A 1 90 ? 8.611 5.381 16.626 1.00 88.44 90 PRO A CA 1
ATOM 709 C C . PRO A 1 90 ? 7.470 4.364 16.614 1.00 88.44 90 PRO A C 1
ATOM 711 O O . PRO A 1 90 ? 6.835 4.104 17.635 1.00 88.44 90 PRO A O 1
ATOM 714 N N . PHE A 1 91 ? 7.196 3.772 15.454 1.00 86.69 91 PHE A N 1
ATOM 715 C CA . PHE A 1 91 ? 6.192 2.718 15.387 1.00 86.69 91 PHE A CA 1
ATOM 716 C C . PHE A 1 91 ? 6.640 1.496 16.199 1.00 86.69 91 PHE A C 1
ATOM 718 O O . PHE A 1 91 ? 7.722 0.955 15.975 1.00 86.69 91 PHE A O 1
ATOM 725 N N . ALA A 1 92 ? 5.772 1.036 17.096 1.00 89.31 92 ALA A N 1
ATOM 726 C CA . ALA A 1 92 ? 5.921 -0.210 17.831 1.00 89.31 92 ALA A CA 1
ATOM 727 C C . ALA A 1 92 ? 4.561 -0.905 17.947 1.00 89.31 92 ALA A C 1
ATOM 729 O O . ALA A 1 92 ? 3.520 -0.247 18.037 1.00 89.31 92 ALA A O 1
ATOM 730 N N . LEU A 1 93 ? 4.564 -2.242 17.987 1.00 90.00 93 LEU A N 1
ATOM 731 C CA . LEU A 1 93 ? 3.333 -3.031 18.090 1.00 90.00 93 LEU A CA 1
ATOM 732 C C . LEU A 1 93 ? 2.496 -2.614 19.306 1.00 90.00 93 LEU A C 1
ATOM 734 O O . LEU A 1 93 ? 1.299 -2.378 19.168 1.00 90.00 93 LEU A O 1
ATOM 738 N N . GLN A 1 94 ? 3.119 -2.461 20.476 1.00 91.31 94 GLN A N 1
ATOM 739 C CA . GLN A 1 94 ? 2.404 -2.086 21.696 1.00 91.31 94 GLN A CA 1
ATOM 740 C C . GLN A 1 94 ? 1.745 -0.703 21.583 1.00 91.31 94 GLN A C 1
ATOM 742 O O . GLN A 1 94 ? 0.601 -0.538 22.002 1.00 91.31 94 GLN A O 1
ATOM 747 N N . ASP A 1 95 ? 2.413 0.269 20.961 1.00 91.69 95 ASP A N 1
ATOM 748 C CA . ASP A 1 95 ? 1.857 1.611 20.754 1.00 91.69 95 ASP A CA 1
ATOM 749 C C . ASP A 1 95 ? 0.695 1.602 19.756 1.00 91.69 95 ASP A C 1
ATOM 751 O O . ASP A 1 95 ? -0.311 2.290 19.958 1.00 91.69 95 ASP A O 1
ATOM 755 N N . ALA A 1 96 ? 0.791 0.778 18.708 1.00 92.06 96 ALA A N 1
ATOM 756 C CA . ALA A 1 96 ? -0.306 0.551 17.774 1.00 92.06 96 ALA A CA 1
ATOM 757 C C . ALA A 1 96 ? -1.519 -0.085 18.467 1.00 92.06 96 ALA A C 1
ATOM 759 O O . ALA A 1 96 ? -2.648 0.373 18.283 1.00 92.06 96 ALA A O 1
ATOM 760 N N . MET A 1 97 ? -1.289 -1.082 19.324 1.00 93.75 97 MET A N 1
ATOM 761 C CA . MET A 1 97 ? -2.347 -1.715 20.112 1.00 93.75 97 MET A CA 1
ATOM 762 C C . MET A 1 97 ? -2.989 -0.732 21.093 1.00 93.75 97 MET A C 1
ATOM 764 O O . MET A 1 97 ? -4.214 -0.667 21.171 1.00 93.75 97 MET A O 1
ATOM 768 N N . ASN A 1 98 ? -2.189 0.083 21.786 1.00 93.00 98 ASN A N 1
ATOM 769 C CA . ASN A 1 98 ? -2.681 1.117 22.698 1.00 93.00 98 ASN A CA 1
ATOM 770 C C . ASN A 1 98 ? -3.545 2.151 21.965 1.00 93.00 98 ASN A C 1
ATOM 772 O O . ASN A 1 98 ? -4.604 2.536 22.459 1.00 93.00 98 ASN A O 1
ATOM 776 N N . PHE A 1 99 ? -3.129 2.572 20.767 1.00 92.38 99 PHE A N 1
ATOM 777 C CA . PHE A 1 99 ? -3.924 3.470 19.935 1.00 92.38 99 PHE A CA 1
ATOM 778 C C . PHE A 1 99 ? -5.280 2.879 19.569 1.00 92.38 99 PHE A C 1
ATOM 780 O O . PHE A 1 99 ? -6.299 3.547 19.734 1.00 92.38 99 PHE A O 1
ATOM 787 N N . LEU A 1 100 ? -5.292 1.641 19.074 1.00 93.69 100 LEU A N 1
ATOM 788 C CA . LEU A 1 100 ? -6.530 0.987 18.678 1.00 93.69 100 LEU A CA 1
ATOM 789 C C . LEU A 1 100 ? -7.448 0.808 19.888 1.00 93.69 100 LEU A C 1
ATOM 791 O O . LEU A 1 100 ? -8.614 1.163 19.789 1.00 93.69 100 LEU A O 1
ATOM 795 N N . SER A 1 101 ? -6.920 0.395 21.047 1.00 92.62 101 SER A N 1
ATOM 796 C CA . SER A 1 101 ? -7.678 0.322 22.307 1.00 92.62 101 SER A CA 1
ATOM 797 C C . SER A 1 101 ? -8.312 1.658 22.697 1.00 92.62 101 SER A C 1
ATOM 799 O O . SER A 1 101 ? -9.481 1.688 23.076 1.00 92.62 101 SER A O 1
ATOM 801 N N . ALA A 1 102 ? -7.567 2.762 22.586 1.00 92.50 102 ALA A N 1
ATOM 802 C CA . ALA A 1 102 ? -8.090 4.095 22.873 1.00 92.50 102 ALA A CA 1
ATOM 803 C C . ALA A 1 102 ? -9.223 4.477 21.905 1.00 92.50 102 ALA A C 1
ATOM 805 O O . ALA A 1 102 ? -10.254 4.982 22.342 1.00 92.50 102 ALA A O 1
ATOM 806 N N . LEU A 1 103 ? -9.082 4.159 20.611 1.00 93.06 103 LEU A N 1
ATOM 807 C CA . LEU A 1 103 ? -10.154 4.359 19.631 1.00 93.06 103 LEU A CA 1
ATOM 808 C C . LEU A 1 103 ? -11.409 3.536 19.946 1.00 93.06 103 LEU A C 1
ATOM 810 O O . LEU A 1 103 ? -12.512 4.020 19.710 1.00 93.06 103 LEU A O 1
ATOM 814 N N . GLU A 1 104 ? -11.275 2.310 20.463 1.00 92.00 104 GLU A N 1
ATOM 815 C CA . GLU A 1 104 ? -12.443 1.519 20.877 1.00 92.00 104 GLU A CA 1
ATOM 816 C C . GLU A 1 104 ? -13.122 2.113 22.112 1.00 92.00 104 GLU A C 1
ATOM 818 O O . GLU A 1 104 ? -14.349 2.198 22.156 1.00 92.00 104 GLU A O 1
ATOM 823 N N . ALA A 1 105 ? -12.333 2.544 23.101 1.00 92.69 105 ALA A N 1
ATOM 824 C CA . ALA A 1 105 ? -12.842 3.162 24.323 1.00 92.69 105 ALA A CA 1
ATOM 825 C C . ALA A 1 105 ? -13.576 4.482 24.035 1.00 92.69 105 ALA A C 1
ATOM 827 O O . ALA A 1 105 ? -14.564 4.806 24.690 1.00 92.69 105 ALA A O 1
ATOM 828 N N . GLU A 1 106 ? -13.126 5.223 23.022 1.00 93.62 106 GLU A N 1
ATOM 829 C CA . GLU A 1 106 ? -13.735 6.477 22.580 1.00 93.62 106 GLU A CA 1
ATOM 830 C C . GLU A 1 106 ? -14.658 6.312 21.367 1.00 93.62 106 GLU A C 1
ATOM 832 O O . GLU A 1 106 ? -15.010 7.312 20.743 1.00 93.62 106 GLU A O 1
ATOM 837 N N . ARG A 1 107 ? -15.085 5.086 21.026 1.00 89.12 107 ARG A N 1
ATOM 838 C CA . ARG A 1 107 ? -15.812 4.778 19.779 1.00 89.12 107 ARG A CA 1
ATOM 839 C C . ARG A 1 107 ? -16.963 5.733 19.480 1.00 89.12 107 ARG A C 1
ATOM 841 O O . ARG A 1 107 ? -17.138 6.117 18.330 1.00 89.12 107 ARG A O 1
ATOM 848 N N . ASP A 1 108 ? -17.738 6.128 20.484 1.00 91.56 108 ASP A N 1
ATOM 849 C CA . ASP A 1 108 ? -18.904 6.989 20.267 1.00 91.56 108 ASP A CA 1
ATOM 850 C C . ASP A 1 108 ? -18.499 8.438 19.936 1.00 91.56 108 ASP A C 1
ATOM 852 O O . ASP A 1 108 ? -19.156 9.098 19.132 1.00 91.56 108 ASP A O 1
ATOM 856 N N . ARG A 1 109 ? -17.379 8.926 20.492 1.00 91.75 109 ARG A N 1
ATOM 857 C CA . ARG A 1 109 ? -16.834 10.270 20.217 1.00 91.75 109 ARG A CA 1
ATOM 858 C C . ARG A 1 109 ? -15.944 10.299 18.974 1.00 91.75 109 ARG A C 1
ATOM 860 O O . ARG A 1 109 ? -15.952 11.275 18.232 1.00 91.75 109 ARG A O 1
ATOM 867 N N . ALA A 1 110 ? -15.201 9.224 18.730 1.00 90.25 110 ALA A N 1
ATOM 868 C CA . ALA A 1 110 ? -14.230 9.073 17.651 1.00 90.25 110 ALA A CA 1
ATOM 869 C C . ALA A 1 110 ? -14.732 8.136 16.537 1.00 90.25 110 ALA A C 1
ATOM 871 O O . ALA A 1 110 ? -13.930 7.508 15.841 1.00 90.25 110 ALA A O 1
ATOM 872 N N . LYS A 1 111 ? -16.056 8.047 16.341 1.00 91.88 111 LYS A N 1
ATOM 873 C CA . LYS A 1 111 ? -16.700 7.050 15.471 1.00 91.88 111 LYS A CA 1
ATOM 874 C C . LYS A 1 111 ? -16.090 6.966 14.076 1.00 91.88 111 LYS A C 1
ATOM 876 O O . LYS A 1 111 ? -15.749 5.881 13.626 1.00 91.88 111 LYS A O 1
ATOM 881 N N . ALA A 1 112 ? -15.880 8.103 13.415 1.00 92.94 112 ALA A N 1
ATOM 882 C CA . ALA A 1 112 ? -15.313 8.126 12.067 1.00 92.94 112 ALA A CA 1
ATOM 883 C C . ALA A 1 112 ? -13.870 7.586 12.000 1.00 92.94 112 ALA A C 1
ATOM 885 O O . ALA A 1 112 ? -13.477 7.009 10.986 1.00 92.94 112 ALA A O 1
ATOM 886 N N . ALA A 1 113 ? -13.073 7.783 13.055 1.00 90.06 113 ALA A N 1
ATOM 887 C CA . ALA A 1 113 ? -11.709 7.266 13.135 1.00 90.06 113 ALA A CA 1
ATOM 888 C C . ALA A 1 113 ? -11.703 5.770 13.472 1.00 90.06 113 ALA A C 1
ATOM 890 O O . ALA A 1 113 ? -10.973 5.012 12.837 1.00 90.06 113 ALA A O 1
ATOM 891 N N . TYR A 1 114 ? -12.554 5.349 14.413 1.00 93.19 114 TYR A N 1
ATOM 892 C CA . TYR A 1 114 ? -12.761 3.942 14.745 1.00 93.19 114 TYR A CA 1
ATOM 893 C C . TYR A 1 114 ? -13.235 3.141 13.526 1.00 93.19 114 TYR A C 1
ATOM 895 O O . TYR A 1 114 ? -12.617 2.137 13.179 1.00 93.19 114 TYR A O 1
ATOM 903 N N . ASP A 1 115 ? -14.282 3.610 12.839 1.00 92.94 115 ASP A N 1
ATOM 904 C CA . ASP A 1 115 ? -14.856 2.931 11.675 1.00 92.94 115 ASP A CA 1
ATOM 905 C C . ASP A 1 115 ? -13.816 2.801 10.555 1.00 92.94 115 ASP A C 1
ATOM 907 O O . ASP A 1 115 ? -13.653 1.716 10.008 1.00 92.94 115 ASP A O 1
ATOM 911 N N . ARG A 1 116 ? -13.040 3.862 10.274 1.00 91.31 116 ARG A N 1
ATOM 912 C CA . ARG A 1 116 ? -11.937 3.798 9.301 1.00 91.31 116 ARG A CA 1
ATOM 913 C C . ARG A 1 116 ? -10.853 2.810 9.710 1.00 91.31 116 ARG A C 1
ATOM 915 O O . ARG A 1 116 ? -10.407 2.031 8.877 1.00 91.31 116 ARG A O 1
ATOM 922 N N . ALA A 1 117 ? -10.399 2.848 10.962 1.00 91.88 117 ALA A N 1
ATOM 923 C CA . ALA A 1 117 ? -9.373 1.923 11.438 1.00 91.88 117 ALA A CA 1
ATOM 924 C C . ALA A 1 117 ? -9.847 0.470 11.306 1.00 91.88 117 ALA A C 1
ATOM 926 O O . ALA A 1 117 ? -9.088 -0.389 10.856 1.00 91.88 117 ALA A O 1
ATOM 927 N N . ARG A 1 118 ? -11.115 0.214 11.645 1.00 92.44 118 ARG A N 1
ATOM 928 C CA . ARG A 1 118 ? -11.748 -1.095 11.499 1.00 92.44 118 ARG A CA 1
ATOM 929 C C . ARG A 1 118 ? -11.842 -1.517 10.045 1.00 92.44 118 ARG A C 1
ATOM 931 O O . ARG A 1 118 ? -11.361 -2.595 9.729 1.00 92.44 118 ARG A O 1
ATOM 938 N N . GLU A 1 119 ? -12.354 -0.657 9.173 1.00 90.75 119 GLU A N 1
ATOM 939 C CA . GLU A 1 119 ? -12.438 -0.905 7.733 1.00 90.75 119 GLU A CA 1
ATOM 940 C C . GLU A 1 119 ? -11.072 -1.276 7.139 1.00 90.75 119 GLU A C 1
ATOM 942 O O . GLU A 1 119 ? -10.948 -2.307 6.481 1.00 90.75 119 GLU A O 1
ATOM 947 N N . TYR A 1 120 ? -10.023 -0.500 7.431 1.00 86.44 120 TYR A N 1
ATOM 948 C CA . TYR A 1 120 ? -8.666 -0.803 6.968 1.00 86.44 120 TYR A CA 1
ATOM 949 C C . TYR A 1 120 ? -8.161 -2.163 7.463 1.00 86.44 120 TYR A C 1
ATOM 951 O O . TYR A 1 120 ? -7.516 -2.891 6.710 1.00 86.44 120 TYR A O 1
ATOM 959 N N . MET A 1 121 ? -8.438 -2.507 8.722 1.00 89.56 121 MET A N 1
ATOM 960 C CA . MET A 1 121 ? -7.964 -3.749 9.328 1.00 89.56 121 MET A CA 1
ATOM 961 C C . MET A 1 121 ? -8.696 -4.978 8.781 1.00 89.56 121 MET A C 1
ATOM 963 O O . MET A 1 121 ? -8.064 -6.006 8.536 1.00 89.56 121 MET A O 1
ATOM 967 N N . THR A 1 122 ? -10.016 -4.875 8.597 1.00 90.38 122 THR A N 1
ATOM 968 C CA . THR A 1 122 ? -10.869 -6.007 8.215 1.00 90.38 122 THR A CA 1
ATOM 969 C C . THR A 1 122 ? -10.909 -6.236 6.711 1.00 90.38 122 THR A C 1
ATOM 971 O O . THR A 1 122 ? -11.078 -7.377 6.293 1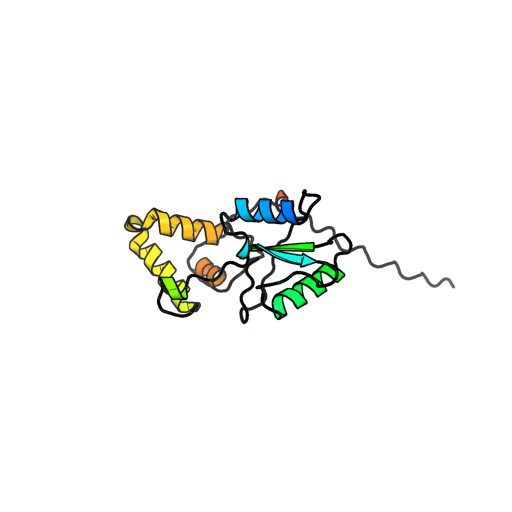.00 90.38 122 THR A O 1
ATOM 974 N N . ASN A 1 123 ? -10.739 -5.185 5.898 1.00 91.00 123 ASN A N 1
ATOM 975 C CA . ASN A 1 123 ? -10.791 -5.273 4.432 1.00 91.00 123 ASN A CA 1
ATOM 976 C C . ASN A 1 123 ? -9.442 -5.625 3.797 1.00 91.00 123 ASN A C 1
ATOM 978 O O . ASN A 1 123 ? -9.368 -5.823 2.585 1.00 91.00 123 ASN A O 1
ATOM 982 N N . ALA A 1 124 ? -8.368 -5.700 4.585 1.00 87.38 124 ALA A N 1
ATOM 983 C CA . ALA A 1 124 ? -7.091 -6.183 4.089 1.00 87.38 124 ALA A CA 1
ATOM 984 C C . ALA A 1 124 ? -7.199 -7.675 3.701 1.00 87.38 124 ALA A C 1
ATOM 986 O O . ALA A 1 124 ? -7.755 -8.468 4.469 1.00 87.38 124 ALA A O 1
ATOM 987 N N . PRO A 1 125 ? -6.641 -8.098 2.550 1.00 86.50 125 PRO A N 1
ATOM 988 C CA . PRO A 1 125 ? -6.594 -9.509 2.179 1.00 86.50 125 PRO A CA 1
ATOM 989 C C . PRO A 1 125 ? -5.980 -10.382 3.272 1.00 86.50 125 PRO A C 1
ATOM 991 O O . PRO A 1 125 ? -5.082 -9.939 3.991 1.00 86.50 125 PRO A O 1
ATOM 994 N N . SER A 1 126 ? -6.428 -11.631 3.396 1.00 84.38 126 SER A N 1
ATOM 995 C CA . SER A 1 126 ? -5.946 -12.553 4.435 1.00 84.38 126 SER A CA 1
ATOM 996 C C . SER A 1 126 ? -4.434 -12.787 4.371 1.00 84.38 126 SER A C 1
ATOM 998 O O . SER A 1 126 ? -3.806 -12.909 5.417 1.00 84.38 126 SER A O 1
ATOM 1000 N N . ALA A 1 127 ? -3.830 -12.755 3.175 1.00 83.88 127 ALA A N 1
ATOM 1001 C CA . ALA A 1 127 ? -2.381 -12.890 3.008 1.00 83.88 127 ALA A CA 1
ATOM 1002 C C . ALA A 1 127 ? -1.573 -11.697 3.557 1.00 83.88 127 ALA A C 1
ATOM 1004 O O . ALA A 1 127 ? -0.371 -11.824 3.779 1.00 83.88 127 ALA A O 1
ATOM 1005 N N . VAL A 1 128 ? -2.199 -10.536 3.795 1.00 85.25 128 VAL A N 1
ATOM 1006 C CA . VAL A 1 128 ? -1.554 -9.367 4.422 1.00 85.25 128 VAL A CA 1
ATOM 1007 C C . VAL A 1 128 ? -1.637 -9.503 5.945 1.00 85.25 128 VAL A C 1
ATOM 1009 O O . VAL A 1 128 ? -2.360 -8.773 6.615 1.00 85.25 128 VAL A O 1
ATOM 1012 N N . ASP A 1 129 ? -0.949 -10.487 6.507 1.00 86.94 129 ASP A N 1
ATOM 1013 C CA . ASP A 1 129 ? -1.058 -10.876 7.912 1.00 86.94 129 ASP A CA 1
ATOM 1014 C C . ASP A 1 129 ? -0.033 -10.202 8.843 1.00 86.94 129 ASP A C 1
ATOM 1016 O O . ASP A 1 129 ? 0.932 -10.813 9.297 1.00 86.94 129 ASP A O 1
ATOM 1020 N N . THR A 1 130 ? -0.246 -8.920 9.141 1.00 87.50 130 THR A N 1
ATOM 1021 C CA . THR A 1 130 ? 0.687 -8.157 9.983 1.00 87.50 130 THR A CA 1
ATOM 1022 C C . THR A 1 130 ? 0.543 -8.490 11.479 1.00 87.50 130 THR A C 1
ATOM 1024 O O . THR A 1 130 ? -0.555 -8.830 11.931 1.00 87.50 130 THR A O 1
ATOM 1027 N N . PRO A 1 131 ? 1.587 -8.280 12.311 1.00 89.94 131 PRO A N 1
ATOM 1028 C CA . PRO A 1 131 ? 1.501 -8.504 13.761 1.00 89.94 131 PRO A CA 1
ATOM 1029 C C . PRO A 1 131 ? 0.369 -7.727 14.455 1.00 89.94 131 PRO A C 1
ATOM 1031 O O . PRO A 1 131 ? -0.264 -8.230 15.382 1.00 89.94 131 PRO A O 1
ATOM 1034 N N . VAL A 1 132 ? 0.065 -6.508 13.985 1.00 90.75 132 VAL A N 1
ATOM 1035 C CA . VAL A 1 132 ? -1.070 -5.719 14.499 1.00 90.75 132 VAL A CA 1
ATOM 1036 C C . VAL A 1 132 ? -2.396 -6.415 14.184 1.00 90.75 132 VAL A C 1
ATOM 1038 O O . VAL A 1 132 ? -3.253 -6.508 15.060 1.00 90.75 132 VAL A O 1
ATOM 1041 N N . ARG A 1 133 ? -2.571 -6.945 12.964 1.00 91.25 133 ARG A N 1
ATOM 1042 C CA . ARG A 1 133 ? -3.785 -7.689 12.585 1.00 91.25 133 ARG A CA 1
ATOM 1043 C C . ARG A 1 133 ? -3.961 -8.939 13.426 1.00 91.25 133 ARG A C 1
ATOM 1045 O O . ARG A 1 133 ?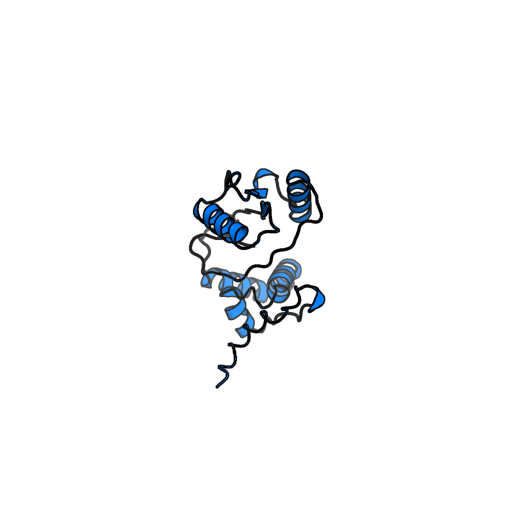 -5.040 -9.139 13.976 1.00 91.25 133 ARG A O 1
ATOM 1052 N N . GLN A 1 134 ? -2.905 -9.734 13.575 1.00 91.56 134 GLN A N 1
ATOM 1053 C CA . GLN A 1 134 ? -2.919 -10.935 14.413 1.00 91.56 134 GLN A CA 1
ATOM 1054 C C . GLN A 1 134 ? -3.401 -10.611 15.833 1.00 91.56 134 GLN A C 1
ATOM 1056 O O . GLN A 1 134 ? -4.330 -11.245 16.335 1.00 91.56 134 GLN A O 1
ATOM 1061 N N . ALA A 1 135 ? -2.847 -9.561 16.445 1.00 92.94 135 ALA A N 1
ATOM 1062 C CA . ALA A 1 135 ? -3.235 -9.127 17.781 1.00 92.94 135 ALA A CA 1
ATOM 1063 C C . ALA A 1 135 ? -4.684 -8.603 17.852 1.00 92.94 135 ALA A C 1
ATOM 1065 O O . ALA A 1 135 ? -5.388 -8.861 18.829 1.00 92.94 135 ALA A O 1
ATOM 1066 N N . MET A 1 136 ? -5.171 -7.905 16.821 1.00 92.50 136 MET A N 1
ATOM 1067 C CA . MET A 1 136 ? -6.552 -7.407 16.781 1.00 92.50 136 MET A CA 1
ATOM 1068 C C . MET A 1 136 ? -7.592 -8.506 16.520 1.00 92.50 136 MET A C 1
ATOM 1070 O O . MET A 1 136 ? -8.706 -8.408 17.040 1.00 92.50 136 MET A O 1
ATOM 1074 N N . ARG A 1 137 ? -7.248 -9.592 15.811 1.00 92.88 137 ARG A N 1
ATOM 1075 C CA . ARG A 1 137 ? -8.145 -10.755 15.656 1.00 92.88 137 ARG A CA 1
ATOM 1076 C C . ARG A 1 137 ? -8.463 -11.417 16.992 1.00 92.88 137 ARG A C 1
ATOM 1078 O O . ARG A 1 137 ? -9.623 -11.723 17.250 1.00 92.88 137 ARG A O 1
ATOM 1085 N N . VAL A 1 138 ? -7.475 -11.537 17.885 1.00 92.94 138 VAL A N 1
ATOM 1086 C CA . VAL A 1 138 ? -7.681 -12.026 19.268 1.00 92.94 138 VAL A CA 1
ATOM 1087 C C . VAL A 1 138 ? -8.690 -11.154 20.030 1.00 92.94 138 VAL A C 1
ATOM 1089 O O . VAL A 1 138 ? -9.392 -11.630 20.917 1.00 92.94 138 VAL A O 1
ATOM 1092 N N . ARG A 1 139 ? -8.815 -9.879 19.645 1.00 89.88 139 ARG A N 1
ATOM 1093 C CA . ARG A 1 139 ? -9.755 -8.903 20.215 1.00 89.88 139 ARG A CA 1
ATOM 1094 C C . ARG A 1 139 ? -11.089 -8.824 19.461 1.00 89.88 139 ARG A C 1
ATOM 1096 O O . ARG A 1 139 ? -11.886 -7.928 19.719 1.00 89.88 139 ARG A O 1
ATOM 1103 N N . GLY A 1 140 ? -11.347 -9.746 18.532 1.00 90.19 140 GLY A N 1
ATOM 1104 C CA . GLY A 1 140 ? -12.622 -9.871 17.822 1.00 90.19 140 GLY A CA 1
ATOM 1105 C C . GLY A 1 140 ? -12.748 -9.043 16.539 1.00 90.19 140 GLY A C 1
ATOM 1106 O O . GLY A 1 140 ? -13.846 -8.948 15.980 1.00 90.19 140 GLY A O 1
ATOM 1107 N N . TRP A 1 141 ? -11.659 -8.447 16.044 1.00 90.94 141 TRP A N 1
ATOM 1108 C CA . TRP A 1 141 ? -11.649 -7.779 14.741 1.00 90.94 141 TRP A CA 1
ATOM 1109 C C . TRP A 1 141 ? -11.409 -8.819 13.652 1.00 90.94 141 TRP A C 1
ATOM 1111 O O . TRP A 1 141 ? -10.271 -9.185 13.380 1.00 90.94 141 TRP A O 1
ATOM 1121 N N . HIS A 1 142 ? -12.492 -9.325 13.068 1.00 89.06 142 HIS A N 1
ATOM 1122 C CA . HIS A 1 142 ? -12.440 -10.380 12.061 1.00 89.06 142 HIS A CA 1
ATOM 1123 C C . HIS A 1 142 ? -12.386 -9.808 10.649 1.00 89.06 142 HIS A C 1
ATOM 1125 O O . HIS A 1 142 ? -13.083 -8.841 10.331 1.00 89.06 142 HIS A O 1
ATOM 1131 N N . ASP A 1 143 ? -11.586 -10.451 9.809 1.00 89.69 143 ASP A N 1
ATOM 1132 C CA . ASP A 1 143 ? -11.445 -10.099 8.403 1.00 89.69 143 ASP A CA 1
ATOM 1133 C C . ASP A 1 143 ? -12.741 -10.381 7.644 1.00 89.69 143 ASP A C 1
ATOM 1135 O O . ASP A 1 143 ? -13.434 -11.370 7.907 1.00 89.69 143 ASP A O 1
ATOM 1139 N N . ILE A 1 144 ? -13.056 -9.525 6.674 1.00 89.12 144 ILE A N 1
ATOM 1140 C CA . ILE A 1 144 ? -14.142 -9.816 5.743 1.00 89.12 144 ILE A CA 1
ATOM 1141 C C . ILE A 1 144 ? -13.677 -10.850 4.715 1.00 89.12 144 ILE A C 1
ATOM 1143 O O . ILE A 1 144 ? -12.511 -10.893 4.319 1.00 89.12 144 ILE A O 1
ATOM 1147 N N . GLN A 1 145 ? -14.608 -11.683 4.256 1.00 85.56 145 GLN A N 1
ATOM 1148 C CA . GLN A 1 145 ? -14.356 -12.583 3.136 1.00 85.56 145 GLN A CA 1
ATOM 1149 C C . GLN A 1 145 ? -14.364 -11.765 1.842 1.00 85.56 145 GLN A C 1
ATOM 1151 O O . GLN A 1 145 ? -15.416 -11.322 1.381 1.00 85.56 145 GLN A O 1
ATOM 1156 N N . LEU A 1 146 ? -13.177 -11.528 1.285 1.00 85.06 146 LEU A N 1
ATOM 1157 C CA . LEU A 1 146 ? -13.016 -10.895 -0.022 1.00 85.06 146 LEU A CA 1
ATOM 1158 C C . LEU A 1 146 ? -13.365 -11.890 -1.137 1.00 85.06 146 LEU A C 1
ATOM 1160 O O . LEU A 1 146 ? -13.080 -13.081 -1.023 1.00 85.06 146 LEU A O 1
ATOM 1164 N N . SER A 1 147 ? -13.964 -11.398 -2.225 1.00 84.50 147 SER A N 1
ATOM 1165 C CA . SER A 1 147 ? -14.301 -12.235 -3.383 1.00 84.50 147 SER A CA 1
ATOM 1166 C C . SER A 1 147 ? -13.047 -12.870 -3.983 1.00 84.50 147 SER A C 1
ATOM 1168 O O . SER A 1 147 ? -12.054 -12.178 -4.213 1.00 84.50 147 SER A O 1
ATOM 1170 N N . SER A 1 148 ? -13.113 -14.161 -4.316 1.00 80.88 148 SER A N 1
ATOM 1171 C CA . SER A 1 148 ? -12.031 -14.865 -5.014 1.00 80.88 148 SER A CA 1
ATOM 1172 C C . SER A 1 148 ? -11.727 -14.262 -6.387 1.00 80.88 148 SER A C 1
ATOM 1174 O O . SER A 1 148 ? -10.595 -14.341 -6.841 1.00 80.88 148 SER A O 1
ATOM 1176 N N . THR A 1 149 ? -12.694 -13.582 -7.012 1.00 83.50 149 THR A N 1
ATOM 1177 C CA . THR A 1 149 ? -12.514 -12.887 -8.299 1.00 83.50 149 THR A CA 1
ATOM 1178 C C . THR A 1 149 ? -11.550 -11.702 -8.233 1.00 83.50 149 THR A C 1
ATOM 1180 O O . THR A 1 149 ? -11.175 -11.173 -9.273 1.00 83.50 149 THR A O 1
ATOM 1183 N N . LEU A 1 150 ? -11.203 -11.228 -7.031 1.00 76.62 150 LEU A N 1
ATOM 1184 C CA . LEU A 1 150 ? -10.232 -10.147 -6.838 1.00 76.62 150 LEU A CA 1
ATOM 1185 C C . LEU A 1 150 ? -8.785 -10.637 -6.931 1.00 76.62 150 LEU A C 1
ATOM 1187 O O . LEU A 1 150 ? -7.872 -9.816 -6.999 1.00 76.62 150 LEU A O 1
ATOM 1191 N N . PHE A 1 151 ? -8.578 -11.951 -6.894 1.00 80.19 151 PHE A N 1
ATOM 1192 C CA . PHE A 1 151 ? -7.265 -12.566 -6.875 1.00 80.19 151 PHE A CA 1
ATOM 1193 C C . PHE A 1 151 ? -7.077 -13.418 -8.120 1.00 80.19 151 PHE A C 1
ATOM 1195 O O . PHE A 1 151 ? -8.024 -14.003 -8.648 1.00 80.19 151 PHE A O 1
ATOM 1202 N N . GLU A 1 152 ? -5.835 -13.493 -8.583 1.00 70.06 152 GLU A N 1
ATOM 1203 C CA . GLU A 1 152 ? -5.477 -14.431 -9.632 1.00 70.06 152 GLU A CA 1
ATOM 1204 C C . GLU A 1 152 ? -5.780 -15.857 -9.157 1.00 70.06 152 GLU A C 1
ATOM 1206 O O . GLU A 1 152 ? -5.434 -16.249 -8.037 1.00 70.06 152 GLU A O 1
ATOM 1211 N N . SER A 1 153 ? -6.473 -16.630 -9.997 1.00 64.56 153 SER A N 1
ATOM 1212 C CA . SER A 1 153 ? -6.732 -18.032 -9.696 1.00 64.56 153 SE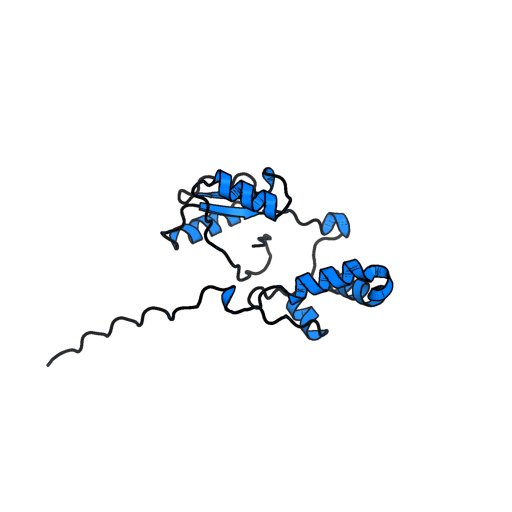R A CA 1
ATOM 1213 C C . SER A 1 153 ? -5.389 -18.743 -9.675 1.00 64.56 153 SER A C 1
ATOM 1215 O O . SER A 1 153 ? -4.695 -18.768 -10.687 1.00 64.56 153 SER A O 1
ATOM 1217 N N . THR A 1 154 ? -5.018 -19.325 -8.536 1.00 54.78 154 THR A N 1
ATOM 1218 C CA . THR A 1 154 ? -3.803 -20.132 -8.433 1.00 54.78 154 THR A CA 1
ATOM 1219 C C . THR A 1 154 ? -3.989 -21.374 -9.304 1.00 54.78 154 THR A C 1
ATOM 1221 O O . THR A 1 154 ? -4.521 -22.388 -8.856 1.00 54.78 154 THR A O 1
ATOM 1224 N N . ALA A 1 155 ? -3.635 -21.290 -10.587 1.00 44.50 155 ALA A N 1
ATOM 1225 C CA . ALA A 1 155 ? -3.472 -22.473 -11.408 1.00 44.50 155 ALA A CA 1
ATOM 1226 C C . ALA A 1 155 ? -2.383 -23.323 -10.741 1.00 44.50 155 ALA A C 1
ATOM 1228 O O . ALA A 1 155 ? -1.332 -22.805 -10.360 1.00 44.50 155 ALA A O 1
ATOM 1229 N N . ALA A 1 156 ? -2.669 -24.609 -10.528 1.00 40.56 156 ALA A N 1
ATOM 1230 C CA . ALA A 1 156 ? -1.696 -25.540 -9.975 1.00 40.56 156 ALA A CA 1
ATOM 1231 C C . ALA A 1 156 ? -0.389 -25.466 -10.791 1.00 40.56 156 ALA A C 1
ATOM 1233 O O . ALA A 1 156 ? -0.461 -25.294 -12.013 1.00 40.56 156 ALA A O 1
ATOM 1234 N N . PRO A 1 157 ? 0.790 -25.593 -10.151 1.00 43.69 157 PRO A N 1
ATOM 1235 C CA . PRO A 1 157 ? 2.050 -25.633 -10.884 1.00 43.69 157 PRO A CA 1
ATOM 1236 C C . PRO A 1 157 ? 1.973 -26.716 -11.972 1.00 43.69 157 PRO A C 1
ATOM 1238 O O . PRO A 1 157 ? 1.337 -27.754 -11.738 1.00 43.69 157 PRO A O 1
ATOM 1241 N N . PRO A 1 158 ? 2.584 -26.501 -13.154 1.00 43.25 158 PRO A N 1
ATOM 1242 C CA . PRO A 1 158 ? 2.601 -27.510 -14.202 1.00 43.25 158 PRO A CA 1
ATOM 1243 C C . PRO A 1 158 ? 3.122 -28.817 -13.605 1.00 43.25 158 PRO A C 1
ATOM 1245 O O . PRO A 1 158 ? 4.170 -28.845 -12.957 1.00 43.25 158 PRO A O 1
ATOM 1248 N N . SER A 1 159 ? 2.338 -29.885 -13.761 1.00 48.19 159 SER A N 1
ATOM 1249 C CA . SER A 1 159 ? 2.709 -31.216 -13.297 1.00 48.19 159 SER A CA 1
ATOM 1250 C C . SER A 1 159 ? 4.093 -31.556 -13.848 1.00 48.19 159 SER A C 1
ATOM 1252 O O . SER A 1 159 ? 4.343 -31.367 -15.040 1.00 48.19 159 SER A O 1
ATOM 1254 N N . ALA A 1 160 ? 4.996 -31.993 -12.967 1.00 46.56 160 ALA A N 1
ATOM 1255 C CA . ALA A 1 160 ? 6.359 -32.362 -13.330 1.00 46.56 160 ALA A CA 1
ATOM 1256 C C . ALA A 1 160 ? 6.355 -33.317 -14.540 1.00 46.56 160 ALA A C 1
ATOM 1258 O O . ALA A 1 160 ? 5.462 -34.167 -14.624 1.00 46.56 160 ALA A O 1
ATOM 1259 N N . PRO A 1 161 ? 7.319 -33.200 -15.472 1.00 48.16 161 PRO A N 1
ATOM 1260 C CA . PRO A 1 161 ? 7.382 -34.093 -16.619 1.00 48.16 161 PRO A CA 1
ATOM 1261 C C . PRO A 1 161 ? 7.484 -35.543 -16.136 1.00 48.16 161 PRO A C 1
ATOM 1263 O O . PRO A 1 161 ? 8.357 -35.877 -15.331 1.00 48.16 161 PRO A O 1
ATOM 1266 N N . GLU A 1 162 ? 6.564 -36.385 -16.614 1.00 46.19 162 GLU A N 1
ATOM 1267 C CA . GLU A 1 162 ? 6.574 -37.834 -16.404 1.00 46.19 162 GLU A CA 1
ATOM 1268 C C . GLU A 1 162 ? 7.973 -38.357 -16.767 1.00 46.19 162 GLU A C 1
ATOM 1270 O O . GLU A 1 162 ? 8.447 -38.165 -17.891 1.00 46.19 162 GLU A O 1
ATOM 1275 N N . SER A 1 163 ? 8.670 -38.963 -15.799 1.00 49.00 163 SER A N 1
ATOM 1276 C CA . SER A 1 163 ? 9.970 -39.585 -16.049 1.00 49.00 163 SER A CA 1
ATOM 1277 C C . SER A 1 163 ? 9.834 -40.620 -17.171 1.00 49.00 163 SER A C 1
ATOM 1279 O O . SER A 1 163 ? 8.837 -41.351 -17.192 1.00 49.00 163 SER A O 1
ATOM 1281 N N . PRO A 1 164 ? 10.803 -40.717 -18.102 1.00 48.47 164 PRO A N 1
ATOM 1282 C CA . PRO A 1 164 ? 10.735 -41.700 -19.170 1.00 48.47 164 PRO A CA 1
ATOM 1283 C C . PRO A 1 164 ? 10.627 -43.092 -18.556 1.00 48.47 164 PRO A C 1
ATOM 1285 O O . PRO A 1 164 ? 11.462 -43.482 -17.740 1.00 48.47 164 PRO A O 1
ATOM 1288 N N . ARG A 1 165 ? 9.588 -43.837 -18.940 1.00 48.62 165 ARG A N 1
ATOM 1289 C CA . ARG A 1 165 ? 9.509 -45.267 -18.647 1.00 48.62 165 ARG A CA 1
ATOM 1290 C C . ARG A 1 165 ? 10.704 -45.927 -19.327 1.00 48.62 165 ARG A C 1
ATOM 1292 O O . ARG A 1 165 ? 10.772 -45.944 -20.555 1.00 48.62 165 ARG A O 1
ATOM 1299 N N . GLU A 1 166 ? 11.647 -46.420 -18.530 1.00 45.81 166 GLU A N 1
ATOM 1300 C CA . GLU A 1 166 ? 12.692 -47.323 -18.997 1.00 45.81 166 GLU A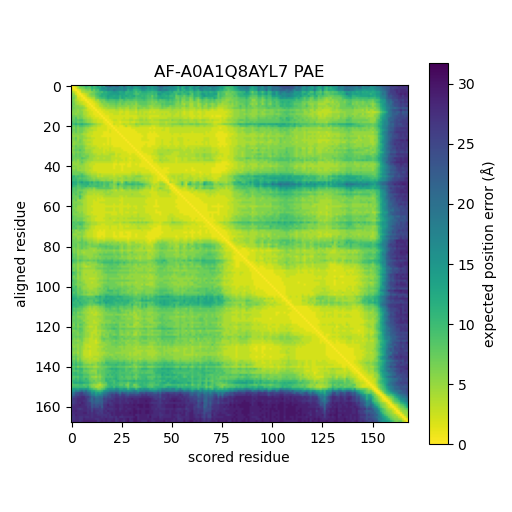 CA 1
ATOM 1301 C C . GLU A 1 166 ? 12.007 -48.556 -19.596 1.00 45.81 166 GLU A C 1
ATOM 1303 O O . GLU A 1 166 ? 11.372 -49.346 -18.896 1.00 45.81 166 GLU A O 1
ATOM 1308 N N . ASN A 1 167 ? 12.075 -48.677 -20.919 1.00 48.78 167 ASN A N 1
ATOM 1309 C CA . ASN A 1 167 ? 11.712 -49.896 -21.617 1.00 48.78 167 ASN A CA 1
ATOM 1310 C C . ASN A 1 167 ? 12.938 -50.815 -21.627 1.00 48.78 167 ASN A C 1
ATOM 1312 O O . AS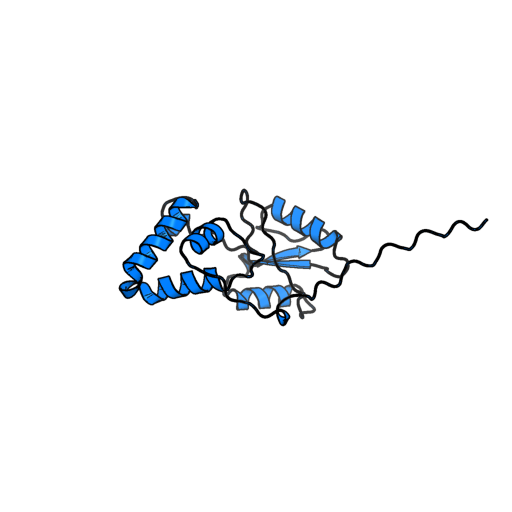N A 1 167 ? 13.935 -50.458 -22.247 1.00 48.78 167 ASN A O 1
ATOM 1316 N N . GLY A 1 168 ? 12.790 -51.952 -20.935 1.00 45.97 168 GLY A N 1
ATOM 1317 C CA . GLY A 1 168 ? 13.264 -53.304 -21.288 1.00 45.97 168 GLY A CA 1
ATOM 1318 C C . GLY A 1 168 ? 14.683 -53.480 -21.805 1.00 45.97 168 GLY A C 1
ATOM 1319 O O . GLY A 1 168 ? 14.891 -53.199 -23.004 1.00 45.97 168 GLY A O 1
#

pLDDT: mean 84.37, std 14.06, range [40.56, 96.19]

Nearest PDB structures (foldseek):
  6hue-assembly2_B  TM=4.866E-01  e=4.239E+00  Homo sapiens
  4gu2-assembly1_A  TM=4.129E-01  e=3.501E+00  Entamoeba histolytica
  5c23-assembly2_B  TM=4.161E-01  e=5.470E+00  Homo sapiens
  8peq-assembly2_J  TM=3.468E-01  e=5.132E+00  Homo sapiens